Protein AF-A0A257PDG6-F1 (afdb_monomer_lite)

Sequence (43 aa):
TRPGGYTRTLKFGFRVGDNAPMALIELVDRPDVDATPVEDKSE

Foldseek 3Di:
DPPDDQKDKAWDFADPPPRHTDIDIDGPPDPDPVVDDDPDPDD

Secondary structure (DSSP, 8-state):
---S--EEEEEEEE-TTT--EEEEEEETTPPPGGGS-------

Structure (mmCIF, N/CA/C/O backbone):
data_AF-A0A257PDG6-F1
#
_entry.id   AF-A0A257PDG6-F1
#
loop_
_atom_site.group_PDB
_atom_site.id
_atom_site.type_symbol
_atom_site.label_atom_id
_atom_site.label_alt_id
_atom_site.label_comp_id
_atom_site.label_asym_id
_atom_site.label_entity_id
_atom_site.label_seq_id
_atom_site.pdbx_PDB_ins_code
_atom_site.Cartn_x
_atom_site.Cartn_y
_atom_site.Cartn_z
_atom_site.occupancy
_atom_site.B_iso_or_equiv
_atom_site.auth_seq_id
_atom_site.auth_comp_id
_atom_site.auth_asym_id
_atom_site.auth_atom_id
_atom_site.pdbx_PDB_model_num
ATOM 1 N N . THR A 1 1 ? -15.935 -1.034 18.926 1.00 65.00 1 THR A N 1
ATOM 2 C CA . THR A 1 1 ? -14.504 -1.393 19.054 1.00 65.00 1 THR A CA 1
ATOM 3 C C . THR A 1 1 ? -14.084 -2.103 17.791 1.00 65.00 1 THR A C 1
ATOM 5 O O . THR A 1 1 ? -14.665 -3.131 17.478 1.00 65.00 1 THR A O 1
ATOM 8 N N . ARG A 1 2 ? -13.153 -1.529 17.020 1.00 74.88 2 ARG A N 1
ATOM 9 C CA . ARG A 1 2 ? -12.615 -2.164 15.810 1.00 74.88 2 ARG A CA 1
ATOM 10 C C . ARG A 1 2 ? -11.291 -2.832 16.185 1.00 74.88 2 ARG A C 1
ATOM 12 O O . ARG A 1 2 ? -10.321 -2.106 16.389 1.00 74.88 2 ARG A O 1
ATOM 19 N N . PRO A 1 3 ? -11.246 -4.156 16.401 1.00 84.06 3 PRO A N 1
ATOM 20 C CA . PRO A 1 3 ? -10.024 -4.839 16.809 1.00 84.06 3 PRO A CA 1
ATOM 21 C C . PRO A 1 3 ? -9.066 -4.962 15.611 1.00 84.06 3 PRO A C 1
ATOM 23 O O . PRO A 1 3 ? -9.052 -5.971 14.915 1.00 84.06 3 PRO A O 1
ATOM 26 N N . GLY A 1 4 ? -8.275 -3.911 15.368 1.00 89.56 4 GLY A N 1
ATOM 27 C CA . GLY A 1 4 ? -7.224 -3.878 14.346 1.00 89.56 4 GLY A CA 1
ATOM 28 C C . GLY A 1 4 ? -7.687 -3.518 12.928 1.00 89.56 4 GLY A C 1
ATOM 29 O O . GLY A 1 4 ? -8.830 -3.133 12.683 1.00 89.56 4 GLY A O 1
ATOM 30 N N . GLY A 1 5 ? -6.750 -3.616 11.980 1.00 91.25 5 GLY A N 1
ATOM 31 C CA . GLY A 1 5 ? -7.005 -3.404 10.551 1.00 91.25 5 GLY A CA 1
ATOM 32 C C . G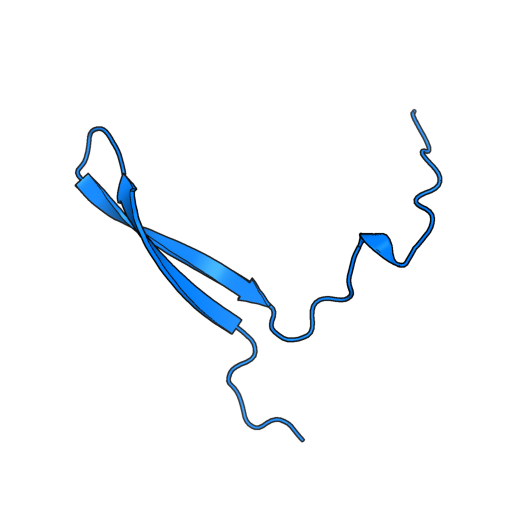LY A 1 5 ? -7.192 -1.945 10.131 1.00 91.25 5 GLY A C 1
ATOM 33 O O . GLY A 1 5 ? -7.910 -1.691 9.171 1.00 91.25 5 GLY A O 1
ATOM 34 N N . TYR A 1 6 ? -6.608 -0.984 10.848 1.00 92.75 6 TYR A N 1
ATOM 35 C CA . TYR A 1 6 ? -6.775 0.458 10.587 1.00 92.75 6 TYR A CA 1
ATOM 36 C C . TYR A 1 6 ? -6.196 0.929 9.252 1.00 92.75 6 TYR A C 1
ATOM 38 O O . TYR A 1 6 ? -6.511 2.026 8.798 1.00 92.75 6 TYR A O 1
ATOM 46 N N . THR A 1 7 ? -5.366 0.099 8.627 1.00 92.31 7 THR A N 1
ATOM 47 C CA . THR A 1 7 ? -4.795 0.337 7.310 1.00 92.31 7 THR A CA 1
ATOM 48 C C . THR A 1 7 ? -5.281 -0.712 6.318 1.00 92.31 7 THR A C 1
ATOM 50 O O . THR A 1 7 ? -5.484 -1.878 6.670 1.00 92.31 7 THR A O 1
ATOM 53 N N . ARG A 1 8 ? -5.450 -0.308 5.059 1.00 92.25 8 ARG A N 1
ATOM 54 C CA . ARG A 1 8 ? -5.659 -1.218 3.929 1.00 92.25 8 ARG A CA 1
ATOM 55 C C . ARG A 1 8 ? -4.472 -1.120 2.981 1.00 92.25 8 ARG A C 1
ATOM 57 O O . ARG A 1 8 ? -4.039 -0.024 2.644 1.00 92.25 8 ARG A O 1
ATOM 64 N N . THR A 1 9 ? -3.974 -2.276 2.548 1.00 93.69 9 THR A N 1
ATOM 65 C CA . THR A 1 9 ? -2.876 -2.382 1.582 1.00 93.69 9 THR A CA 1
ATOM 66 C C . THR A 1 9 ? -3.416 -2.811 0.223 1.00 93.69 9 THR A C 1
ATOM 68 O O . THR A 1 9 ? -4.045 -3.863 0.106 1.00 93.69 9 THR A O 1
ATOM 71 N N . LEU A 1 10 ? -3.136 -2.025 -0.813 1.00 93.56 10 LEU A N 1
ATOM 72 C CA . LEU A 1 10 ? -3.524 -2.282 -2.199 1.00 93.56 10 LEU A CA 1
ATOM 73 C C . LEU A 1 10 ? -2.260 -2.522 -3.024 1.00 93.56 10 LEU A C 1
ATOM 75 O O . LEU A 1 10 ? -1.359 -1.687 -3.043 1.00 93.56 10 LEU A O 1
ATOM 79 N N . LYS A 1 11 ? -2.169 -3.667 -3.705 1.00 94.44 11 LYS A N 1
ATOM 80 C CA . LYS A 1 11 ? -1.018 -3.979 -4.566 1.00 94.44 11 LYS A CA 1
ATOM 81 C C . LYS A 1 11 ? -1.019 -3.048 -5.777 1.00 94.44 11 LYS A C 1
ATOM 83 O O . LYS A 1 11 ? -2.042 -2.930 -6.444 1.00 94.44 11 LYS A O 1
ATOM 88 N N . PHE A 1 12 ? 0.124 -2.440 -6.079 1.00 94.31 12 PHE A N 1
ATOM 89 C CA . PHE A 1 12 ? 0.249 -1.431 -7.134 1.00 94.31 12 PHE A CA 1
ATOM 90 C C . PHE A 1 12 ? 1.392 -1.751 -8.106 1.00 94.31 12 PHE A C 1
ATOM 92 O O . PHE A 1 12 ? 2.209 -0.904 -8.456 1.00 94.31 12 PHE A O 1
ATOM 99 N N . GLY A 1 13 ? 1.461 -3.013 -8.534 1.00 94.44 13 GLY A N 1
ATOM 100 C CA . GLY A 1 13 ? 2.434 -3.464 -9.527 1.00 94.44 13 GLY A CA 1
ATOM 101 C C . GLY A 1 13 ? 3.885 -3.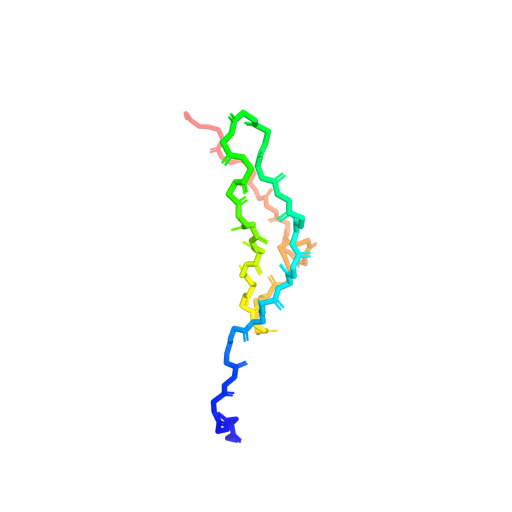273 -9.083 1.00 94.44 13 GLY A C 1
ATOM 102 O O . GLY A 1 13 ? 4.220 -3.463 -7.913 1.00 94.44 13 GLY A O 1
ATOM 103 N N . PHE A 1 14 ? 4.744 -2.926 -10.039 1.00 96.62 14 PHE A N 1
ATOM 104 C CA . PHE A 1 14 ? 6.178 -2.762 -9.831 1.00 96.62 1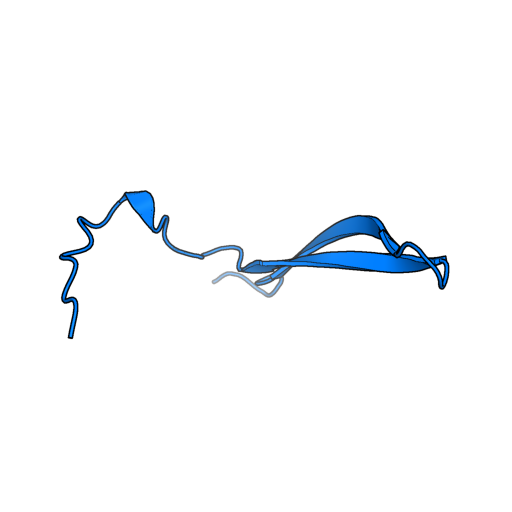4 PHE A CA 1
ATOM 105 C C . PHE A 1 14 ? 6.643 -1.377 -10.271 1.00 96.62 14 PHE A C 1
ATOM 107 O O . PHE A 1 14 ? 6.111 -0.793 -11.217 1.00 96.62 14 PHE A O 1
ATOM 114 N N . ARG A 1 15 ? 7.647 -0.847 -9.577 1.00 96.06 15 ARG A N 1
ATOM 115 C CA . ARG A 1 15 ? 8.258 0.443 -9.881 1.00 96.06 15 ARG A CA 1
ATOM 116 C C . ARG A 1 15 ? 9.103 0.356 -11.151 1.00 96.06 15 ARG A C 1
ATOM 118 O O . ARG A 1 15 ? 9.847 -0.599 -11.366 1.00 96.06 15 ARG A O 1
ATOM 125 N N . VAL A 1 16 ? 8.984 1.372 -12.001 1.00 96.31 16 VAL A N 1
ATOM 126 C CA . VAL A 1 16 ? 9.754 1.467 -13.246 1.00 96.31 16 VAL A CA 1
ATOM 127 C C . VAL A 1 16 ? 11.229 1.712 -12.915 1.00 96.31 16 VAL A C 1
ATOM 129 O O . VAL A 1 16 ? 11.547 2.608 -12.139 1.00 96.31 16 VAL A O 1
ATOM 132 N N . GLY A 1 17 ? 12.126 0.930 -13.517 1.00 96.81 17 GLY A N 1
ATOM 133 C CA . GLY A 1 17 ? 13.581 1.081 -13.395 1.00 96.81 17 GLY A CA 1
ATOM 134 C C . GLY A 1 17 ? 14.246 0.048 -12.486 1.00 96.81 17 GLY A C 1
ATOM 135 O O . GLY A 1 17 ? 15.291 -0.480 -12.851 1.00 96.81 17 GLY A O 1
ATOM 136 N N . ASP A 1 18 ? 13.630 -0.297 -11.355 1.00 96.88 18 ASP A N 1
ATOM 137 C CA . ASP A 1 18 ? 14.167 -1.293 -10.413 1.00 96.88 18 ASP A CA 1
ATOM 138 C C . ASP A 1 18 ? 13.236 -2.486 -10.169 1.00 96.88 18 ASP A C 1
ATOM 140 O O . ASP A 1 18 ? 13.599 -3.413 -9.445 1.00 96.88 18 ASP A O 1
ATOM 144 N N . ASN A 1 19 ? 12.051 -2.482 -10.789 1.00 93.94 19 ASN A N 1
ATOM 145 C CA . ASN A 1 19 ? 11.047 -3.532 -10.669 1.00 93.94 19 ASN A CA 1
ATOM 146 C C . ASN A 1 19 ? 10.712 -3.863 -9.202 1.00 93.94 19 ASN A C 1
ATOM 148 O O . ASN A 1 19 ? 10.425 -5.011 -8.863 1.00 93.94 19 ASN A O 1
ATOM 152 N N . ALA A 1 20 ? 10.773 -2.868 -8.309 1.00 97.12 20 ALA A N 1
ATOM 153 C CA . 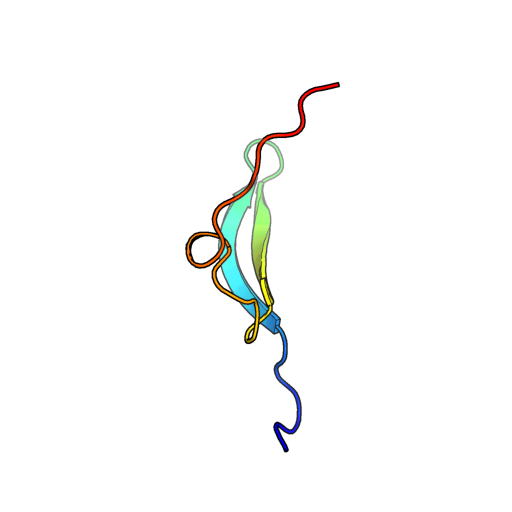ALA A 1 20 ? 10.445 -3.064 -6.903 1.00 97.12 20 ALA A CA 1
ATOM 154 C C . ALA A 1 20 ? 8.919 -3.190 -6.722 1.00 97.12 20 ALA A C 1
ATOM 156 O O . ALA A 1 20 ? 8.182 -2.370 -7.277 1.00 97.12 20 ALA A O 1
ATOM 157 N N . PRO A 1 21 ? 8.406 -4.176 -5.961 1.00 97.00 21 PRO A N 1
ATOM 158 C CA . PRO A 1 21 ? 6.971 -4.335 -5.741 1.00 97.00 21 PRO A CA 1
ATOM 159 C C . PRO A 1 21 ? 6.420 -3.156 -4.937 1.00 97.00 21 PRO A C 1
ATOM 161 O O . PRO A 1 21 ? 6.902 -2.856 -3.845 1.00 97.00 21 PRO A O 1
ATOM 164 N N . MET A 1 22 ? 5.392 -2.500 -5.469 1.00 96.62 22 MET A N 1
ATOM 165 C CA . MET A 1 22 ? 4.757 -1.347 -4.840 1.00 96.62 22 MET A CA 1
ATOM 166 C C . MET A 1 22 ? 3.399 -1.705 -4.243 1.00 96.62 22 MET A C 1
ATOM 168 O O . MET A 1 22 ? 2.678 -2.589 -4.717 1.00 96.62 22 MET A O 1
ATOM 172 N N . ALA A 1 23 ? 3.027 -0.965 -3.204 1.00 96.88 23 ALA A N 1
ATOM 173 C CA . ALA A 1 23 ? 1.701 -1.007 -2.621 1.00 96.88 23 ALA A CA 1
ATOM 174 C C . ALA A 1 23 ? 1.289 0.380 -2.124 1.00 96.88 23 ALA A C 1
ATOM 176 O O . ALA A 1 23 ? 2.126 1.156 -1.662 1.00 96.88 23 ALA A O 1
ATOM 177 N N . LEU A 1 24 ? -0.007 0.664 -2.202 1.00 93.69 24 LEU A N 1
ATOM 178 C CA . LEU A 1 24 ? -0.632 1.825 -1.581 1.00 93.69 24 LEU A CA 1
ATOM 179 C C . LEU A 1 24 ? -1.167 1.420 -0.209 1.00 93.69 24 LEU A C 1
ATOM 181 O O . LEU A 1 24 ? -1.756 0.347 -0.065 1.00 93.69 24 LEU A O 1
ATOM 185 N N . ILE A 1 25 ? -0.962 2.278 0.786 1.00 94.19 25 ILE A N 1
ATOM 186 C CA . ILE A 1 25 ? -1.490 2.102 2.138 1.00 94.19 25 ILE A CA 1
ATOM 187 C C . ILE A 1 25 ? -2.464 3.245 2.404 1.00 94.19 25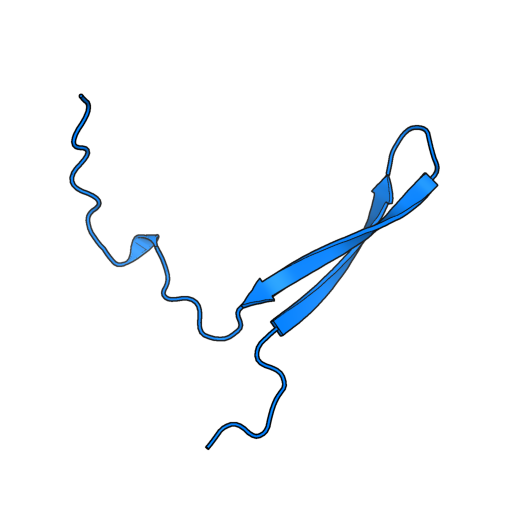 ILE A C 1
ATOM 189 O O . ILE A 1 25 ? -2.072 4.409 2.362 1.00 94.19 25 ILE A O 1
ATOM 193 N N . GLU A 1 26 ? -3.719 2.914 2.691 1.00 91.50 26 GLU A N 1
ATOM 194 C CA . GLU A 1 26 ? -4.750 3.882 3.079 1.00 91.50 26 GLU A CA 1
ATOM 195 C C . GLU A 1 26 ? -5.205 3.657 4.523 1.00 91.50 26 GLU A C 1
ATOM 197 O O . GLU A 1 26 ? -5.165 2.533 5.030 1.00 91.50 26 GLU A O 1
ATOM 202 N N . LEU A 1 27 ? -5.642 4.730 5.184 1.00 91.06 27 LEU A N 1
ATOM 203 C CA . LEU A 1 27 ? -6.299 4.660 6.488 1.00 91.06 27 LEU A CA 1
ATOM 204 C C . LEU A 1 27 ? -7.783 4.358 6.275 1.00 91.06 27 LEU A C 1
ATOM 206 O O . LEU A 1 27 ? -8.437 5.032 5.486 1.00 91.06 27 LEU A O 1
ATOM 210 N N . VAL A 1 28 ? -8.312 3.366 6.989 1.00 86.81 28 VAL A N 1
ATOM 211 C CA . VAL A 1 28 ? -9.688 2.881 6.789 1.00 86.81 28 VAL A CA 1
ATOM 212 C C . VAL A 1 28 ? -10.744 3.915 7.174 1.00 86.81 28 VAL A C 1
ATOM 214 O O . VAL A 1 28 ? -11.764 4.010 6.505 1.00 86.81 28 VAL A O 1
ATOM 217 N N . ASP A 1 29 ? -10.487 4.692 8.223 1.00 84.12 29 ASP A N 1
ATOM 218 C CA . ASP A 1 29 ? -11.447 5.654 8.772 1.00 84.12 29 ASP A CA 1
ATOM 219 C C . ASP A 1 29 ? -11.059 7.102 8.418 1.00 84.12 29 ASP A C 1
ATOM 221 O O . ASP A 1 29 ? -11.324 8.031 9.183 1.00 84.12 29 ASP A O 1
ATOM 225 N N . ARG A 1 30 ? -10.361 7.315 7.291 1.00 79.44 30 ARG A N 1
ATOM 226 C CA . ARG A 1 30 ? -10.010 8.672 6.852 1.00 79.44 30 ARG A CA 1
ATOM 227 C C . ARG A 1 30 ? -11.302 9.424 6.492 1.00 79.44 30 ARG A C 1
ATOM 229 O O . ARG A 1 30 ? -12.047 8.920 5.657 1.00 79.44 30 ARG A O 1
ATOM 236 N N . PRO A 1 31 ? -11.572 10.606 7.076 1.00 75.12 31 PRO A N 1
ATOM 237 C CA . PRO A 1 31 ? -12.709 11.418 6.659 1.00 75.12 31 PRO A CA 1
ATOM 238 C C . PRO A 1 31 ? -12.511 11.887 5.213 1.00 75.12 31 PRO A C 1
ATOM 240 O O . PRO A 1 31 ? -11.398 12.275 4.838 1.00 75.12 31 PRO A O 1
ATOM 243 N N . ASP A 1 32 ? -13.580 11.844 4.417 1.00 74.06 32 ASP A N 1
ATOM 244 C CA . ASP A 1 32 ? -13.569 12.341 3.043 1.00 74.06 32 ASP A CA 1
ATOM 245 C C . ASP A 1 32 ? -13.224 13.832 3.047 1.00 74.06 32 ASP A C 1
ATOM 247 O O . ASP A 1 32 ? -13.943 14.660 3.608 1.00 74.06 32 ASP A O 1
ATOM 251 N N . VAL A 1 33 ? -12.095 14.171 2.426 1.00 64.69 33 VAL A N 1
ATOM 252 C CA . VA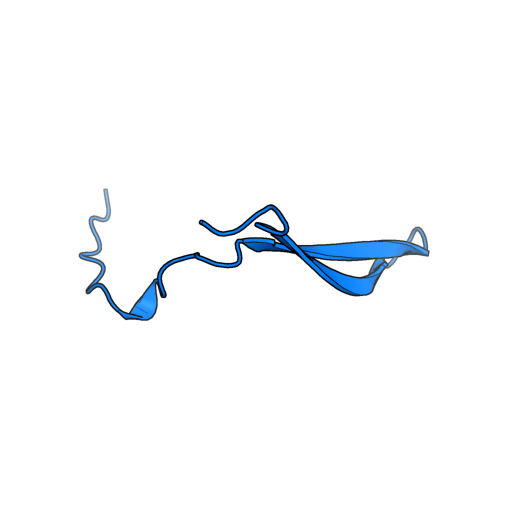L A 1 33 ? -11.580 15.549 2.368 1.00 64.69 33 VAL A CA 1
ATOM 253 C C . VAL A 1 33 ? -12.513 16.450 1.540 1.00 64.69 33 VAL A C 1
ATOM 255 O O . VAL A 1 33 ? -12.533 17.661 1.735 1.00 64.69 33 VAL A O 1
ATOM 258 N N . ASP A 1 34 ? -13.362 15.852 0.701 1.00 61.16 34 ASP A N 1
ATOM 259 C CA . ASP A 1 34 ? -14.366 16.547 -0.111 1.00 61.16 34 ASP A CA 1
ATOM 260 C C . ASP A 1 34 ? -15.616 16.979 0.685 1.00 61.16 34 ASP A C 1
ATOM 262 O O . ASP A 1 34 ? -16.441 17.737 0.177 1.00 61.16 34 ASP A O 1
ATOM 266 N N . ALA A 1 35 ? -15.775 16.537 1.940 1.00 57.50 35 ALA A N 1
ATOM 267 C CA . ALA A 1 35 ? -16.925 16.892 2.780 1.00 57.50 35 ALA A CA 1
ATOM 268 C C . ALA A 1 35 ? -16.719 18.171 3.619 1.00 57.50 35 ALA A C 1
ATOM 270 O O . ALA A 1 35 ? -17.623 18.581 4.351 1.00 57.50 35 ALA A O 1
ATOM 271 N N . THR A 1 36 ? -15.559 18.823 3.517 1.00 56.66 36 THR A N 1
ATOM 272 C CA . THR A 1 36 ? -15.278 20.105 4.179 1.00 56.66 36 THR A CA 1
ATOM 273 C C . THR A 1 36 ? -14.943 21.167 3.136 1.00 56.66 36 THR A C 1
ATOM 275 O O . THR A 1 36 ? -14.034 20.930 2.340 1.00 56.66 36 THR A O 1
ATOM 278 N N . PRO A 1 37 ? -15.615 22.337 3.117 1.00 53.78 37 PRO A N 1
ATOM 279 C CA . PRO A 1 37 ? -15.210 23.429 2.247 1.00 53.78 37 PRO A CA 1
ATOM 280 C C . PRO A 1 37 ? -13.835 23.900 2.719 1.00 53.78 37 PRO A C 1
ATOM 282 O O . PRO A 1 37 ? -13.694 24.457 3.807 1.00 53.78 37 PRO A O 1
ATOM 285 N N . VAL A 1 38 ? -12.807 23.593 1.935 1.00 60.69 38 VAL A N 1
ATOM 286 C CA . VAL A 1 38 ? -11.444 24.030 2.214 1.00 60.69 38 VAL A CA 1
ATOM 287 C C . VAL A 1 38 ? -11.389 25.517 1.867 1.00 60.69 38 VAL A C 1
ATOM 289 O O . VAL A 1 38 ? -11.372 25.882 0.694 1.00 60.69 38 VAL A O 1
ATOM 292 N N . GLU A 1 39 ? -11.435 26.382 2.882 1.00 60.03 39 GLU A N 1
ATOM 293 C CA . GLU A 1 39 ? -11.026 27.777 2.725 1.00 60.03 39 GLU A CA 1
ATOM 294 C C . GLU A 1 39 ? -9.536 27.790 2.370 1.00 60.03 39 GLU A C 1
ATOM 296 O O . GLU A 1 39 ? -8.673 27.478 3.193 1.00 60.03 39 GLU A O 1
ATOM 301 N N . ASP A 1 40 ? -9.260 28.120 1.113 1.00 54.16 40 ASP A N 1
ATOM 302 C CA . ASP A 1 40 ? -7.932 28.396 0.586 1.00 54.16 40 ASP A CA 1
ATOM 303 C C . ASP A 1 40 ? -7.378 29.654 1.273 1.00 54.16 40 ASP A C 1
ATOM 305 O O . ASP A 1 40 ? -7.746 30.784 0.944 1.00 54.16 40 ASP A O 1
ATOM 309 N N . LYS A 1 41 ? -6.536 29.467 2.293 1.00 51.78 41 LYS A N 1
ATOM 310 C CA . LYS A 1 41 ? -5.644 30.525 2.773 1.00 51.78 41 LYS A CA 1
ATOM 311 C C . LYS A 1 41 ? -4.299 30.352 2.090 1.00 51.78 41 LYS A C 1
ATOM 313 O O . LYS A 1 41 ? -3.398 29.712 2.625 1.00 51.78 41 LYS A O 1
ATOM 318 N N . SER A 1 42 ? -4.199 30.950 0.911 1.00 46.25 42 SER A N 1
ATOM 319 C CA . SER A 1 42 ? -2.938 31.338 0.298 1.00 46.25 42 SER A CA 1
ATOM 320 C C . SER A 1 42 ? -2.254 32.401 1.166 1.00 46.25 42 SER A C 1
ATOM 322 O O . SER A 1 42 ? -2.788 33.504 1.312 1.00 46.25 42 SER A O 1
ATOM 324 N N . GLU A 1 43 ? -1.082 32.075 1.705 1.00 41.72 43 GLU A N 1
ATOM 325 C CA . GLU A 1 43 ? -0.019 33.032 2.039 1.00 41.72 43 GLU A CA 1
ATOM 326 C C . GLU A 1 43 ? 1.315 32.512 1.498 1.00 41.72 43 GLU A C 1
ATOM 328 O O . GLU A 1 43 ? 1.552 31.284 1.599 1.00 41.72 43 GLU A O 1
#

Radius of gyration: 16.39 Å; chains: 1; bounding box: 31×38×32 Å

pLDDT: mean 81.28, std 17.06, range [41.72, 97.12]